Protein AF-A0A916NWF8-F1 (afdb_monomer)

Radius of gyration: 34.97 Å; Cα contacts (8 Å, |Δi|>4): 9; chains: 1; bounding box: 46×38×103 Å

Structure (mmCIF, N/CA/C/O backbone):
data_AF-A0A916NWF8-F1
#
_entry.id   AF-A0A916NWF8-F1
#
loop_
_atom_site.group_PDB
_atom_site.id
_atom_site.type_symbol
_atom_site.label_atom_id
_atom_site.label_alt_id
_atom_site.label_comp_id
_atom_site.label_asym_id
_atom_site.label_entity_id
_atom_site.label_seq_id
_atom_site.pdbx_PDB_ins_code
_atom_site.Cartn_x
_atom_site.Cartn_y
_atom_site.Cartn_z
_atom_site.occupancy
_atom_site.B_iso_or_equiv
_atom_site.auth_seq_id
_atom_site.auth_comp_id
_atom_site.auth_asym_id
_atom_site.auth_atom_id
_atom_site.pdbx_PDB_model_num
ATOM 1 N N . MET A 1 1 ? 21.691 -21.346 -82.932 1.00 50.59 1 MET A N 1
ATOM 2 C CA . MET A 1 1 ? 21.936 -21.882 -81.567 1.00 50.59 1 MET A CA 1
ATOM 3 C C . MET A 1 1 ? 20.639 -22.481 -81.036 1.00 50.59 1 MET A C 1
ATOM 5 O O . MET A 1 1 ? 19.630 -21.792 -81.039 1.00 50.59 1 MET A O 1
ATOM 9 N N . THR A 1 2 ? 20.642 -23.759 -80.652 1.00 52.25 2 THR A N 1
ATOM 10 C CA . THR A 1 2 ? 19.433 -24.535 -80.320 1.00 52.25 2 THR A CA 1
ATOM 11 C C . THR A 1 2 ? 18.745 -24.059 -79.031 1.00 52.25 2 THR A C 1
ATOM 13 O O . THR A 1 2 ? 19.405 -23.688 -78.056 1.00 52.25 2 THR A O 1
ATOM 16 N N . ASN A 1 3 ? 17.406 -24.105 -79.015 1.00 58.81 3 ASN A N 1
ATOM 17 C CA . ASN A 1 3 ? 16.524 -23.660 -77.919 1.00 58.81 3 ASN A CA 1
ATOM 18 C C . ASN A 1 3 ? 16.885 -24.255 -76.539 1.00 58.81 3 ASN A C 1
ATOM 20 O O . ASN A 1 3 ? 16.664 -23.628 -75.503 1.00 58.81 3 ASN A O 1
ATOM 24 N N . SER A 1 4 ? 17.512 -25.435 -76.525 1.00 58.88 4 SER A N 1
ATOM 25 C CA . SER A 1 4 ? 17.969 -26.124 -75.313 1.00 58.88 4 SER A CA 1
ATOM 26 C C . SER A 1 4 ? 19.111 -25.387 -74.589 1.00 58.88 4 SER A C 1
ATOM 28 O O . SER A 1 4 ? 19.065 -25.213 -73.370 1.00 58.88 4 SER A O 1
ATOM 30 N N . LYS A 1 5 ? 20.084 -24.825 -75.329 1.00 57.66 5 LYS A N 1
ATOM 31 C CA . LYS A 1 5 ? 21.197 -24.056 -74.734 1.00 57.66 5 LYS A CA 1
ATOM 32 C C . LYS A 1 5 ? 20.720 -22.736 -74.120 1.00 57.66 5 LYS A C 1
ATOM 34 O O . LYS A 1 5 ? 21.238 -22.322 -73.088 1.00 57.66 5 LYS A O 1
ATOM 39 N N . LYS A 1 6 ? 19.707 -22.091 -74.717 1.00 58.62 6 LYS A N 1
ATOM 40 C CA . LYS A 1 6 ? 19.085 -20.853 -74.202 1.00 58.62 6 LYS A CA 1
ATOM 41 C C . LYS A 1 6 ? 18.303 -21.116 -72.906 1.00 58.62 6 LYS A C 1
ATOM 43 O O . LYS A 1 6 ? 18.425 -20.351 -71.953 1.00 58.62 6 LYS A O 1
ATOM 48 N N . LYS A 1 7 ? 17.580 -22.241 -72.840 1.00 58.97 7 LYS A N 1
ATOM 49 C CA . LYS A 1 7 ? 16.844 -22.688 -71.645 1.00 58.97 7 LYS A CA 1
ATOM 50 C C . LYS A 1 7 ? 17.788 -23.024 -70.482 1.00 58.97 7 LYS A C 1
ATOM 52 O O . LYS A 1 7 ? 17.563 -22.550 -69.375 1.00 58.97 7 LYS A O 1
ATOM 57 N N . GLN A 1 8 ? 18.887 -23.741 -70.736 1.00 57.66 8 GLN A N 1
ATOM 58 C CA . GLN A 1 8 ? 19.907 -24.032 -69.714 1.00 57.66 8 GLN A CA 1
ATOM 59 C C . GLN A 1 8 ? 20.634 -22.773 -69.218 1.00 57.66 8 GLN A C 1
ATOM 61 O O . GLN A 1 8 ? 20.871 -22.645 -68.018 1.00 57.66 8 GLN A O 1
ATOM 66 N N . LYS A 1 9 ? 20.928 -21.812 -70.108 1.00 57.47 9 LYS A N 1
ATOM 67 C CA . LYS A 1 9 ? 21.509 -20.514 -69.719 1.00 57.47 9 LYS A CA 1
ATOM 68 C C . LYS A 1 9 ? 20.561 -19.717 -68.816 1.00 57.47 9 LYS A C 1
ATOM 70 O O . LYS A 1 9 ? 20.999 -19.162 -67.822 1.00 57.47 9 LYS A O 1
ATOM 75 N N . ASN A 1 10 ? 19.261 -19.709 -69.109 1.00 57.50 10 ASN A N 1
ATOM 76 C CA . ASN A 1 10 ? 18.280 -19.011 -68.274 1.00 57.50 10 ASN A CA 1
ATOM 77 C C . ASN A 1 10 ? 18.069 -19.694 -66.912 1.00 57.50 10 ASN A C 1
ATOM 79 O O . ASN A 1 10 ? 17.953 -19.003 -65.905 1.00 57.50 10 ASN A O 1
ATOM 83 N N . ILE A 1 11 ? 18.087 -21.030 -66.848 1.00 59.12 11 ILE A N 1
ATOM 84 C CA . ILE A 1 11 ? 17.975 -21.772 -65.579 1.00 59.12 11 ILE A CA 1
ATOM 85 C C . ILE A 1 11 ? 19.187 -21.503 -64.672 1.00 59.12 11 ILE A C 1
ATOM 87 O O . ILE A 1 11 ? 19.012 -21.256 -63.480 1.00 59.12 11 ILE A O 1
ATOM 91 N N . SER A 1 12 ? 20.407 -21.478 -65.220 1.00 57.25 12 SER A N 1
ATOM 92 C CA . SER A 1 12 ? 21.615 -21.188 -64.432 1.00 57.25 12 SER A CA 1
ATOM 93 C C . SER A 1 12 ? 21.672 -19.739 -63.932 1.00 57.25 12 SER A C 1
ATOM 95 O O . SER A 1 12 ? 22.138 -19.498 -62.819 1.00 57.25 12 SER A O 1
ATOM 97 N N . ILE A 1 13 ? 21.135 -18.782 -64.697 1.00 58.91 13 ILE A N 1
ATOM 98 C CA . ILE A 1 13 ? 20.997 -17.376 -64.278 1.00 58.91 13 ILE A CA 1
ATOM 99 C C . ILE A 1 13 ? 19.978 -17.241 -63.136 1.00 58.91 13 ILE A C 1
ATOM 101 O O . ILE A 1 13 ? 20.267 -16.571 -62.143 1.00 58.91 13 ILE A O 1
ATOM 105 N N . VAL A 1 14 ? 18.823 -17.912 -63.238 1.00 58.34 14 VAL A N 1
ATOM 106 C CA . VAL A 1 14 ? 17.761 -17.897 -62.212 1.00 58.34 14 VAL A CA 1
ATOM 107 C C . VAL A 1 14 ? 18.213 -18.581 -60.916 1.00 58.34 14 VAL A C 1
ATOM 109 O O . VAL A 1 14 ? 17.912 -18.095 -59.827 1.00 58.34 14 VAL A O 1
ATOM 112 N N . LEU A 1 15 ? 18.989 -19.666 -61.003 1.00 56.19 15 LEU A N 1
ATOM 113 C CA . LEU A 1 15 ? 19.579 -20.326 -59.831 1.00 56.19 15 LEU A CA 1
ATOM 114 C C . LEU A 1 15 ? 20.651 -19.460 -59.146 1.00 56.19 15 LEU A C 1
ATOM 116 O O . LEU A 1 15 ? 20.723 -19.452 -57.922 1.00 56.19 15 LEU A O 1
ATOM 120 N N . LYS A 1 16 ? 21.429 -18.664 -59.899 1.00 56.53 16 LYS A N 1
ATOM 121 C CA . LYS A 1 16 ? 22.416 -17.715 -59.340 1.00 56.53 16 LYS A CA 1
ATOM 122 C C . LYS A 1 16 ? 21.792 -16.493 -58.653 1.00 56.53 16 LYS A C 1
ATOM 124 O O . LYS A 1 16 ? 22.453 -15.858 -57.835 1.00 56.53 16 LYS A O 1
ATOM 129 N N . THR A 1 17 ? 20.550 -16.136 -58.986 1.00 54.22 17 THR A N 1
ATOM 130 C CA . THR A 1 17 ? 19.867 -14.937 -58.456 1.00 54.22 17 THR A CA 1
ATOM 131 C C . THR A 1 17 ? 18.979 -15.207 -57.244 1.00 54.22 17 THR A C 1
ATOM 133 O O . THR A 1 17 ? 18.660 -14.265 -56.517 1.00 54.22 17 THR A O 1
ATOM 136 N N . ARG A 1 18 ? 18.643 -16.469 -56.945 1.00 53.72 18 ARG A N 1
ATOM 137 C CA . ARG A 1 18 ? 17.976 -16.848 -55.689 1.00 53.72 18 ARG A CA 1
ATOM 138 C C . ARG A 1 18 ? 18.974 -16.857 -54.526 1.00 53.72 18 ARG A C 1
ATOM 140 O O . ARG A 1 18 ? 19.340 -17.907 -54.014 1.00 53.72 18 ARG A O 1
ATOM 147 N N . ARG A 1 19 ? 19.424 -15.673 -54.098 1.00 52.88 19 ARG A N 1
ATOM 148 C CA . ARG A 1 19 ? 20.082 -15.521 -52.793 1.00 52.88 19 ARG A CA 1
ATOM 149 C C . ARG A 1 19 ? 19.074 -15.895 -51.708 1.00 52.88 19 ARG A C 1
ATOM 151 O O . ARG A 1 19 ? 18.027 -15.259 -51.602 1.00 52.8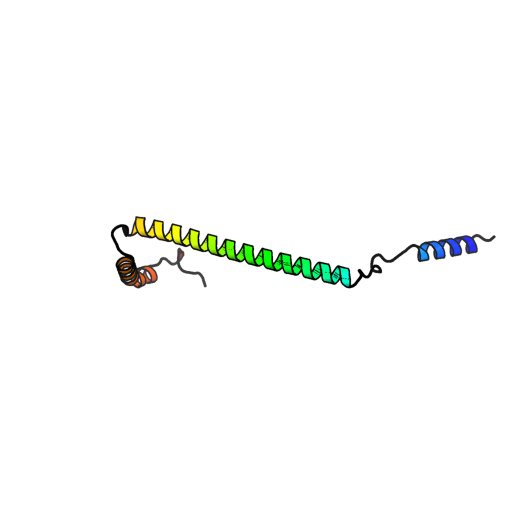8 19 ARG A O 1
ATOM 158 N N . ASN A 1 20 ? 19.390 -16.917 -50.920 1.00 55.25 20 ASN A N 1
ATOM 159 C CA . ASN A 1 20 ? 18.600 -17.298 -49.762 1.00 55.25 20 ASN A CA 1
ATOM 160 C C . ASN A 1 20 ? 18.646 -16.126 -48.755 1.00 55.25 20 ASN A C 1
ATOM 162 O O . ASN A 1 20 ? 19.741 -15.707 -48.369 1.00 55.25 20 ASN A O 1
ATOM 166 N N . PRO A 1 21 ? 17.512 -15.543 -48.323 1.00 54.44 21 PRO A N 1
ATOM 167 C CA . PRO A 1 21 ? 17.515 -14.406 -47.394 1.00 54.44 21 PRO A CA 1
ATOM 168 C C . PRO A 1 21 ? 18.140 -14.731 -46.021 1.00 54.44 21 PRO A C 1
ATOM 170 O O . PRO A 1 21 ? 18.414 -13.820 -45.243 1.00 54.44 21 PRO A O 1
ATOM 173 N N . MET A 1 22 ? 18.418 -16.012 -45.755 1.00 53.16 22 MET A N 1
ATOM 174 C CA . MET A 1 22 ? 19.08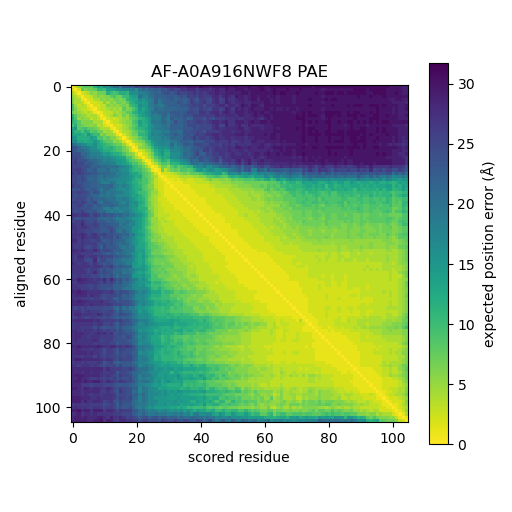1 -16.528 -44.555 1.00 53.16 22 MET A CA 1
ATOM 175 C C . MET A 1 22 ? 20.621 -16.428 -44.564 1.00 53.16 22 MET A C 1
ATOM 177 O O . MET A 1 22 ? 21.233 -16.645 -43.523 1.00 53.16 22 MET A O 1
ATOM 181 N N . ASP A 1 23 ? 21.266 -16.057 -45.679 1.00 52.78 23 ASP A N 1
ATOM 182 C CA . ASP A 1 23 ? 22.742 -16.046 -45.780 1.00 52.78 23 ASP A CA 1
ATOM 183 C C . ASP A 1 23 ? 23.425 -14.768 -45.258 1.00 52.78 23 ASP A C 1
ATOM 185 O O . ASP A 1 23 ? 24.654 -14.696 -45.178 1.00 52.78 23 ASP A O 1
ATOM 189 N N . LYS A 1 24 ? 22.670 -13.744 -44.842 1.00 58.62 24 LYS A N 1
ATOM 190 C CA . LYS A 1 24 ? 23.256 -12.568 -44.175 1.00 58.62 24 LYS A CA 1
ATOM 191 C C . LYS A 1 24 ? 23.475 -12.861 -42.688 1.00 58.62 24 LYS A C 1
ATOM 193 O O . LYS A 1 24 ? 22.712 -12.397 -41.839 1.00 58.62 24 LYS A O 1
ATOM 198 N N . LYS A 1 25 ? 24.539 -13.602 -42.358 1.00 60.91 25 LYS A N 1
ATOM 199 C CA . LYS A 1 25 ? 25.086 -13.627 -40.990 1.00 60.91 25 LYS A CA 1
ATOM 200 C C . LYS A 1 25 ? 25.448 -12.185 -40.616 1.00 60.91 25 LYS A C 1
ATOM 202 O O . LYS A 1 25 ? 26.376 -11.618 -41.187 1.00 60.91 25 LYS A O 1
ATOM 207 N N . ARG A 1 26 ? 24.675 -11.558 -39.720 1.00 61.38 26 ARG A N 1
ATOM 208 C CA . ARG A 1 26 ? 25.018 -10.231 -39.179 1.00 61.38 26 ARG A CA 1
ATOM 209 C C . ARG A 1 26 ? 26.406 -10.333 -38.542 1.00 61.38 26 ARG A C 1
ATOM 211 O O . ARG A 1 26 ? 26.674 -11.361 -37.910 1.00 61.38 26 ARG A O 1
ATOM 218 N N . PRO A 1 27 ? 27.286 -9.334 -38.706 1.00 76.31 27 PRO A N 1
ATOM 219 C CA . PRO A 1 27 ? 28.594 -9.392 -38.077 1.00 76.31 27 PRO A CA 1
ATOM 220 C C . PRO A 1 27 ? 28.399 -9.516 -36.562 1.00 76.31 27 PRO A C 1
ATOM 222 O O . PRO A 1 27 ? 27.489 -8.919 -35.985 1.00 76.31 27 PRO A O 1
ATOM 225 N N . ILE A 1 28 ? 29.230 -10.336 -35.921 1.00 74.62 28 ILE A N 1
ATOM 226 C CA . ILE A 1 28 ? 29.127 -10.665 -34.489 1.00 74.62 28 ILE A CA 1
ATOM 227 C C . ILE A 1 28 ? 29.077 -9.390 -33.622 1.00 74.62 28 ILE A C 1
ATO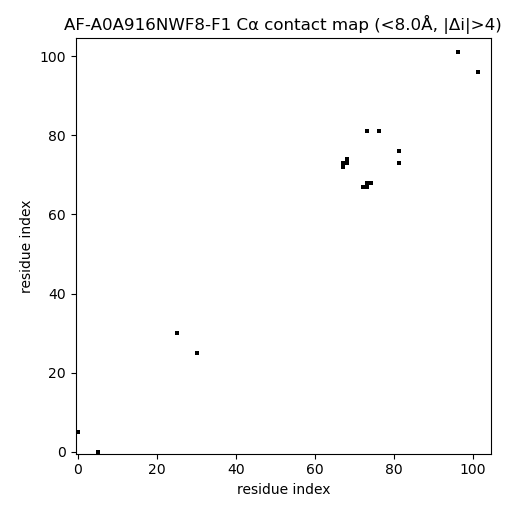M 229 O O . ILE A 1 28 ? 28.362 -9.358 -32.623 1.00 74.62 28 ILE A O 1
ATOM 233 N N . SER A 1 29 ? 29.736 -8.310 -34.055 1.00 80.50 29 SER A N 1
ATOM 234 C CA . SER A 1 29 ? 29.715 -7.002 -33.389 1.00 80.50 29 SER A CA 1
ATOM 235 C C . SER A 1 29 ? 28.331 -6.338 -33.355 1.00 80.50 29 SER A C 1
ATOM 237 O O . SER A 1 29 ? 27.970 -5.731 -32.348 1.00 80.50 29 SER A O 1
ATOM 239 N N . 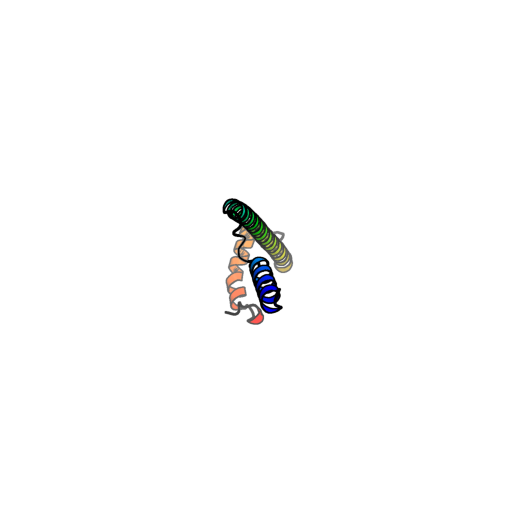ASP A 1 30 ? 27.517 -6.475 -34.405 1.00 85.50 30 ASP A N 1
ATOM 240 C CA . ASP A 1 30 ? 26.155 -5.923 -34.437 1.00 85.50 30 ASP A CA 1
ATOM 241 C C . ASP A 1 30 ? 25.221 -6.703 -33.509 1.00 85.50 30 ASP A C 1
ATOM 243 O O . ASP A 1 30 ? 24.321 -6.132 -32.888 1.00 85.50 30 ASP A O 1
ATOM 247 N N . LEU A 1 31 ? 25.448 -8.015 -33.385 1.00 85.69 31 LEU A N 1
ATOM 248 C CA . LEU A 1 31 ? 24.728 -8.856 -32.431 1.00 85.69 31 LEU A CA 1
ATOM 249 C C . LEU A 1 31 ? 25.104 -8.496 -30.988 1.00 85.69 31 LEU A C 1
ATOM 251 O O . LEU A 1 31 ? 24.209 -8.353 -30.160 1.00 85.69 31 LEU A O 1
ATOM 255 N N . GLN A 1 32 ? 26.388 -8.266 -30.702 1.00 88.19 32 GLN A N 1
ATOM 256 C CA . GLN A 1 32 ? 26.867 -7.827 -29.384 1.00 88.19 32 GLN A CA 1
ATOM 257 C C . GLN A 1 32 ? 26.279 -6.471 -28.978 1.00 88.19 32 GLN A C 1
ATOM 259 O O . GLN A 1 32 ? 25.684 -6.361 -27.907 1.00 88.19 32 GLN A O 1
ATOM 264 N N . LYS A 1 33 ? 26.326 -5.468 -29.867 1.00 91.56 33 LYS A N 1
ATOM 265 C CA . LYS A 1 33 ? 25.681 -4.162 -29.630 1.00 91.56 33 LYS A CA 1
ATOM 266 C C . LYS A 1 33 ? 24.187 -4.307 -29.367 1.00 91.56 33 LYS A C 1
ATOM 268 O O . LYS A 1 33 ? 23.616 -3.597 -28.540 1.00 91.56 33 LYS A O 1
ATOM 273 N N . ARG A 1 34 ? 23.521 -5.227 -30.073 1.00 92.00 34 ARG A N 1
ATOM 274 C CA . ARG A 1 34 ? 22.091 -5.461 -29.869 1.00 92.00 34 ARG A CA 1
ATOM 275 C C . ARG A 1 34 ? 21.797 -6.111 -28.519 1.00 92.00 34 ARG A C 1
ATOM 277 O O . ARG A 1 34 ? 20.794 -5.749 -27.910 1.00 92.00 34 ARG A O 1
ATOM 284 N N . ILE A 1 35 ? 22.640 -7.035 -28.063 1.00 93.19 35 ILE A N 1
ATOM 285 C CA . ILE A 1 35 ? 22.533 -7.648 -26.732 1.00 93.19 35 ILE A CA 1
ATOM 286 C C . ILE A 1 35 ? 22.672 -6.571 -25.655 1.00 93.19 35 ILE A C 1
ATOM 288 O O . ILE A 1 35 ? 21.780 -6.443 -24.822 1.00 93.19 35 ILE A O 1
ATOM 292 N N . GLU A 1 36 ? 23.698 -5.727 -25.739 1.00 94.69 36 GLU A N 1
ATOM 293 C CA . GLU A 1 36 ? 23.933 -4.645 -24.776 1.00 94.69 36 GLU A CA 1
ATOM 294 C C . GLU A 1 36 ? 22.741 -3.671 -24.690 1.00 94.69 36 GLU A C 1
ATOM 296 O O . GLU A 1 36 ? 22.235 -3.381 -23.603 1.00 94.69 36 GLU A O 1
ATOM 301 N N . GLN A 1 37 ? 22.199 -3.252 -25.841 1.00 95.19 37 GLN A N 1
ATOM 302 C CA . GLN A 1 37 ? 20.988 -2.421 -25.899 1.00 95.19 37 GLN A CA 1
ATOM 303 C C . GLN A 1 37 ? 19.771 -3.096 -25.249 1.00 95.19 37 GLN A C 1
ATOM 305 O O . GLN A 1 37 ? 18.950 -2.434 -24.608 1.00 95.19 37 GLN A O 1
ATOM 310 N N . LEU A 1 38 ? 19.598 -4.405 -25.451 1.00 95.94 38 LEU A N 1
ATOM 311 C CA . LEU A 1 38 ? 18.484 -5.155 -24.870 1.00 95.94 38 LEU A CA 1
ATOM 312 C C . LEU A 1 38 ? 18.645 -5.319 -23.358 1.00 95.94 38 LEU A C 1
ATOM 314 O O . LEU A 1 38 ? 17.659 -5.199 -22.629 1.00 95.94 38 LEU A O 1
ATOM 318 N N . GLU A 1 39 ? 19.863 -5.546 -22.876 1.00 95.94 39 GLU A N 1
ATOM 319 C CA . GLU A 1 39 ? 20.158 -5.617 -21.448 1.00 95.94 39 GLU A CA 1
ATOM 320 C C . GLU A 1 39 ? 19.903 -4.287 -20.746 1.00 95.94 39 GLU A C 1
ATOM 322 O O . GLU A 1 39 ? 19.292 -4.260 -19.675 1.00 95.94 39 GLU A O 1
ATOM 327 N N . GLU A 1 40 ? 20.299 -3.171 -21.356 1.00 96.31 40 GLU A N 1
ATOM 328 C CA . GLU A 1 40 ? 20.018 -1.849 -20.808 1.00 96.31 40 GLU A CA 1
ATOM 329 C C . GLU A 1 40 ? 18.511 -1.579 -20.734 1.00 96.31 40 GLU A C 1
ATOM 331 O O . GLU A 1 40 ? 17.996 -1.198 -19.678 1.00 96.31 40 GLU A O 1
ATOM 336 N N . ARG A 1 41 ? 17.774 -1.869 -21.812 1.00 95.44 41 ARG A N 1
ATOM 337 C CA . ARG A 1 41 ? 16.306 -1.767 -21.820 1.00 95.44 41 ARG A CA 1
ATOM 338 C C . ARG A 1 41 ? 15.675 -2.650 -20.751 1.00 95.44 41 ARG A C 1
ATOM 340 O O . ARG A 1 41 ? 14.772 -2.201 -20.047 1.00 95.44 41 ARG A O 1
ATOM 347 N N . LYS A 1 42 ? 16.165 -3.881 -20.573 1.00 96.75 42 LYS A N 1
ATOM 348 C CA . LYS A 1 42 ? 15.709 -4.785 -19.509 1.00 96.75 42 LYS A CA 1
ATOM 349 C C . LYS A 1 42 ? 15.925 -4.157 -18.131 1.00 96.75 42 LYS A C 1
ATOM 351 O O . LYS A 1 42 ? 14.992 -4.138 -17.331 1.00 96.75 42 LYS A O 1
ATOM 356 N N . ARG A 1 43 ? 17.109 -3.595 -17.859 1.00 96.25 43 ARG A N 1
ATOM 357 C CA . ARG A 1 43 ? 17.399 -2.896 -16.591 1.00 96.25 43 ARG A CA 1
ATOM 358 C C . ARG A 1 43 ? 16.449 -1.718 -16.362 1.00 96.25 43 ARG A C 1
ATOM 360 O O . ARG A 1 43 ? 15.909 -1.577 -15.265 1.00 96.25 43 ARG A O 1
ATOM 367 N N . GLN A 1 44 ? 16.197 -0.909 -17.390 1.00 96.06 44 GLN A N 1
ATOM 368 C CA . GLN A 1 44 ? 15.273 0.226 -17.307 1.00 96.06 44 GLN A CA 1
ATOM 369 C C . GLN A 1 44 ? 13.837 -0.225 -17.010 1.00 96.06 44 GLN A C 1
ATOM 371 O O . GLN A 1 44 ? 13.199 0.320 -16.108 1.00 96.06 44 GLN A O 1
ATOM 376 N N . ILE A 1 45 ? 13.347 -1.258 -17.703 1.00 96.56 45 ILE A N 1
ATOM 377 C CA . ILE A 1 45 ? 12.010 -1.826 -17.476 1.00 96.56 45 ILE A CA 1
ATOM 378 C C . ILE A 1 45 ? 11.880 -2.343 -16.041 1.00 96.56 45 ILE A C 1
ATOM 380 O O . ILE A 1 45 ? 10.904 -2.019 -15.366 1.00 96.56 45 ILE A O 1
ATOM 384 N N . LEU A 1 46 ? 12.871 -3.091 -15.544 1.00 96.94 46 LEU A N 1
ATOM 385 C CA . LEU A 1 46 ? 12.870 -3.604 -14.170 1.00 96.94 46 LEU A CA 1
ATOM 386 C C . LEU A 1 46 ? 12.843 -2.473 -13.136 1.00 96.94 46 LEU A C 1
ATOM 388 O O . LEU A 1 46 ? 12.097 -2.543 -12.158 1.00 96.94 46 LEU A O 1
ATOM 392 N N . ARG A 1 47 ? 13.612 -1.401 -13.365 1.00 96.31 47 ARG A N 1
ATOM 393 C CA . ARG A 1 47 ? 13.615 -0.220 -12.492 1.00 96.31 47 ARG A CA 1
ATOM 394 C C . ARG A 1 47 ? 12.237 0.440 -12.444 1.00 96.31 47 ARG A C 1
ATOM 396 O O . ARG A 1 47 ? 11.724 0.691 -11.355 1.00 96.31 47 ARG A O 1
ATOM 403 N N . LEU A 1 48 ? 11.630 0.676 -13.607 1.00 96.50 48 LEU A N 1
ATOM 404 C CA . LEU A 1 48 ? 10.300 1.280 -13.715 1.00 96.50 48 LEU A CA 1
ATOM 405 C C . LEU A 1 48 ? 9.218 0.395 -13.087 1.00 96.50 48 LEU A C 1
ATOM 407 O O . LEU A 1 48 ? 8.328 0.905 -12.410 1.00 96.50 48 LEU A O 1
ATOM 411 N N . ALA A 1 49 ? 9.296 -0.924 -13.272 1.00 96.31 49 ALA A N 1
ATOM 412 C CA . ALA A 1 49 ? 8.378 -1.871 -12.645 1.00 96.31 49 ALA A CA 1
ATOM 413 C C . ALA A 1 49 ? 8.461 -1.786 -11.113 1.00 96.31 49 ALA A C 1
ATOM 415 O O . ALA A 1 49 ? 7.441 -1.582 -10.455 1.00 96.31 49 ALA A O 1
ATOM 416 N N . LYS A 1 50 ? 9.676 -1.824 -10.553 1.00 96.44 50 LYS A N 1
ATOM 417 C CA . LYS A 1 50 ? 9.911 -1.703 -9.106 1.00 96.44 50 LYS A CA 1
ATOM 418 C C . LYS A 1 50 ? 9.405 -0.374 -8.544 1.00 96.44 50 LYS A C 1
ATOM 420 O O . LYS A 1 50 ? 8.817 -0.332 -7.464 1.00 96.44 50 LYS A O 1
ATOM 425 N N . GLU A 1 51 ? 9.614 0.722 -9.265 1.00 96.69 51 GLU A N 1
ATOM 426 C CA . GLU A 1 51 ? 9.111 2.036 -8.862 1.00 96.69 51 GLU A CA 1
ATOM 427 C C . GLU A 1 51 ? 7.577 2.084 -8.866 1.00 96.69 51 GLU A C 1
ATOM 429 O O . GLU A 1 51 ? 6.967 2.562 -7.908 1.00 96.69 51 GLU A O 1
ATOM 434 N N . ARG A 1 52 ? 6.940 1.529 -9.904 1.00 96.50 52 ARG A N 1
ATOM 435 C CA . ARG A 1 52 ? 5.478 1.412 -9.975 1.00 96.50 52 ARG A CA 1
ATOM 436 C C . ARG A 1 52 ? 4.925 0.587 -8.817 1.00 96.50 52 ARG A C 1
ATOM 438 O O . ARG A 1 52 ? 3.928 0.989 -8.226 1.00 96.50 52 ARG A O 1
ATOM 445 N N . GLU A 1 53 ? 5.561 -0.525 -8.457 1.00 96.94 53 GLU A N 1
ATOM 446 C CA . GLU A 1 53 ? 5.144 -1.329 -7.302 1.00 96.94 53 GLU A CA 1
ATOM 447 C C . GLU A 1 53 ? 5.269 -0.569 -5.982 1.00 96.94 53 GLU A C 1
ATOM 449 O O . GLU A 1 53 ? 4.346 -0.604 -5.166 1.00 96.94 53 GLU A O 1
ATOM 454 N N . ARG A 1 54 ? 6.361 0.179 -5.786 1.00 96.81 54 ARG A N 1
ATOM 455 C CA . ARG A 1 54 ? 6.533 1.041 -4.606 1.00 96.81 54 ARG A CA 1
ATOM 456 C C . ARG A 1 54 ? 5.438 2.098 -4.518 1.00 96.81 54 ARG A C 1
ATOM 458 O O . ARG A 1 54 ? 4.830 2.239 -3.461 1.00 96.81 54 ARG A O 1
ATOM 465 N N . LYS A 1 55 ? 5.140 2.787 -5.625 1.00 96.94 55 LYS A N 1
ATOM 466 C CA . LYS A 1 55 ? 4.064 3.790 -5.695 1.00 96.94 55 LYS A CA 1
ATOM 467 C C . LYS A 1 55 ? 2.700 3.173 -5.394 1.00 96.94 55 LYS A C 1
ATOM 469 O O . LYS A 1 55 ? 1.964 3.706 -4.572 1.00 96.94 55 LYS A O 1
ATOM 474 N N . LYS A 1 56 ? 2.391 2.010 -5.978 1.00 97.56 56 LYS A N 1
ATOM 475 C CA . LYS A 1 56 ? 1.154 1.264 -5.689 1.00 97.56 56 LYS A CA 1
ATOM 476 C C . LYS A 1 56 ? 1.055 0.869 -4.216 1.00 97.56 56 LYS A C 1
ATOM 478 O O . LYS A 1 56 ? -0.006 1.019 -3.617 1.00 97.56 56 LYS A O 1
ATOM 483 N N . ARG A 1 57 ? 2.150 0.387 -3.617 1.00 97.62 57 ARG A N 1
ATOM 484 C CA . ARG A 1 57 ? 2.196 0.038 -2.191 1.00 97.62 57 ARG A CA 1
ATOM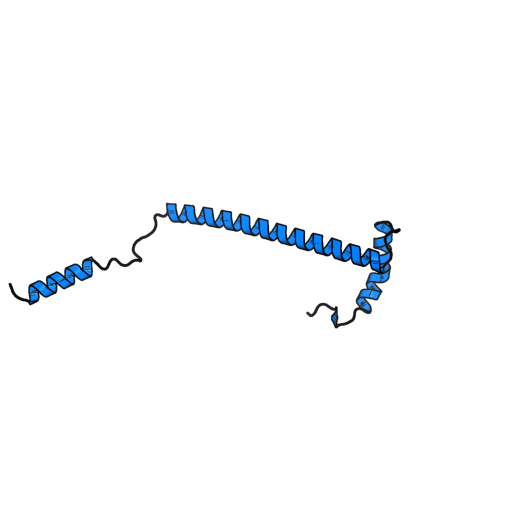 485 C C . ARG A 1 57 ? 1.967 1.266 -1.314 1.00 97.62 57 ARG A C 1
ATOM 487 O O . ARG A 1 57 ? 1.137 1.190 -0.419 1.00 97.62 57 ARG A O 1
ATOM 494 N N . ALA A 1 58 ? 2.672 2.366 -1.571 1.00 97.81 58 ALA A N 1
ATOM 495 C CA . ALA A 1 58 ? 2.524 3.604 -0.810 1.00 97.81 58 ALA A CA 1
ATOM 496 C C . ALA A 1 58 ? 1.094 4.151 -0.906 1.00 97.81 58 ALA A C 1
ATOM 498 O O . ALA A 1 58 ? 0.480 4.431 0.116 1.00 97.81 58 ALA A O 1
ATOM 499 N N . HIS A 1 59 ? 0.528 4.201 -2.115 1.00 98.12 59 HIS A N 1
ATOM 500 C CA . HIS A 1 59 ? -0.848 4.643 -2.329 1.00 98.12 59 HIS A CA 1
ATOM 501 C C . HIS A 1 59 ? -1.858 3.782 -1.560 1.00 98.12 59 HIS A C 1
ATOM 503 O O . HIS A 1 59 ? -2.712 4.318 -0.862 1.00 98.12 59 HIS A O 1
ATOM 509 N N . ARG A 1 60 ? -1.707 2.450 -1.611 1.00 98.12 60 ARG A N 1
ATOM 510 C CA . ARG A 1 60 ? -2.547 1.531 -0.832 1.00 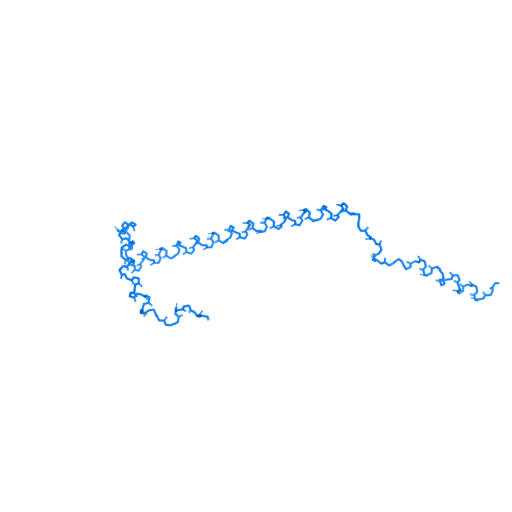98.12 60 ARG A CA 1
ATOM 511 C C . ARG A 1 60 ? -2.418 1.777 0.672 1.00 98.12 60 ARG A C 1
ATOM 513 O O . ARG A 1 60 ? -3.430 1.789 1.353 1.00 98.12 60 ARG A O 1
ATOM 520 N N . LEU A 1 61 ? -1.201 1.972 1.188 1.00 97.31 61 LEU A N 1
ATOM 521 C CA . LEU A 1 61 ? -0.981 2.237 2.615 1.00 97.31 61 LEU A CA 1
ATOM 522 C C . LEU A 1 61 ? -1.634 3.551 3.060 1.00 97.31 61 LEU A C 1
ATOM 524 O O . LEU A 1 61 ? -2.258 3.570 4.113 1.00 97.31 61 LEU A O 1
ATOM 528 N N . ILE A 1 62 ? -1.554 4.605 2.244 1.00 97.31 62 ILE A N 1
ATOM 529 C CA . ILE A 1 62 ? -2.218 5.890 2.514 1.00 97.31 62 ILE A CA 1
ATOM 530 C C . ILE A 1 62 ? -3.739 5.713 2.542 1.00 97.31 62 ILE A C 1
ATOM 532 O O . ILE A 1 62 ? -4.391 6.153 3.482 1.00 97.31 62 ILE A O 1
ATOM 536 N N . GLN A 1 63 ? -4.306 5.022 1.549 1.00 98.12 63 GLN A N 1
ATOM 537 C CA . GLN A 1 63 ? -5.744 4.748 1.510 1.00 98.12 63 GLN A CA 1
ATOM 538 C C . GLN A 1 63 ? -6.201 3.912 2.709 1.00 98.12 63 GLN A C 1
ATOM 540 O O . GLN A 1 63 ? -7.204 4.238 3.336 1.00 98.12 63 GLN A O 1
ATOM 545 N N . THR A 1 64 ? -5.465 2.851 3.054 1.00 96.69 64 THR A N 1
ATOM 546 C CA . THR A 1 64 ? -5.759 2.038 4.239 1.00 96.69 64 THR A CA 1
ATOM 547 C C . THR A 1 64 ? -5.659 2.862 5.522 1.00 96.69 64 THR A C 1
ATOM 549 O O . THR A 1 64 ? -6.539 2.738 6.365 1.00 96.69 64 THR A O 1
ATOM 552 N N . GLY A 1 65 ? -4.642 3.719 5.655 1.00 95.69 65 GLY A N 1
ATOM 553 C CA . GLY A 1 65 ? -4.478 4.609 6.805 1.00 95.69 65 GLY A CA 1
ATOM 554 C C . GLY A 1 65 ? -5.651 5.576 6.964 1.00 95.69 65 GLY A C 1
ATOM 555 O O . GLY A 1 65 ? -6.246 5.623 8.033 1.00 95.69 65 GLY A O 1
ATOM 556 N N . ALA A 1 66 ? -6.060 6.247 5.884 1.00 97.00 66 ALA A N 1
ATOM 557 C CA . ALA A 1 66 ? -7.204 7.163 5.899 1.00 97.00 66 ALA A CA 1
ATOM 558 C C . ALA A 1 66 ? -8.523 6.459 6.268 1.00 97.00 66 ALA A C 1
ATOM 560 O O . ALA A 1 66 ? -9.346 7.004 6.999 1.00 97.00 66 ALA A O 1
ATOM 561 N N . LEU A 1 67 ? -8.732 5.228 5.787 1.00 97.25 67 LEU A N 1
ATOM 562 C CA . LEU A 1 67 ? -9.893 4.427 6.187 1.00 97.25 67 LEU A CA 1
ATOM 563 C C . LEU A 1 67 ? -9.820 4.040 7.669 1.00 97.25 67 LEU A C 1
ATOM 565 O O . LEU A 1 67 ? -10.842 4.070 8.347 1.00 97.25 67 LEU A O 1
ATOM 569 N N . ALA A 1 68 ? -8.635 3.691 8.174 1.00 95.19 68 ALA A N 1
ATOM 570 C CA . ALA A 1 68 ? -8.462 3.345 9.578 1.00 95.19 68 ALA A CA 1
ATOM 571 C C . ALA A 1 68 ? -8.739 4.547 10.494 1.00 95.19 68 ALA A C 1
ATOM 573 O O . ALA A 1 68 ? -9.484 4.406 11.456 1.00 95.19 68 ALA A O 1
ATOM 574 N N . GLU A 1 69 ? -8.220 5.731 10.165 1.00 94.69 69 GLU A N 1
ATOM 575 C CA . GLU A 1 69 ? -8.500 6.961 10.918 1.00 94.69 69 GLU A CA 1
ATOM 576 C C . GLU A 1 69 ? -9.993 7.294 10.920 1.00 94.69 69 GLU A C 1
ATOM 578 O O . GLU A 1 69 ? -10.549 7.554 11.982 1.00 94.69 69 GLU A O 1
ATOM 583 N N . LYS A 1 70 ? -10.666 7.173 9.768 1.00 96.12 70 LYS A N 1
ATOM 584 C CA . LYS A 1 70 ? -12.105 7.437 9.651 1.00 96.12 70 LYS A CA 1
ATOM 585 C C . LYS A 1 70 ? -12.978 6.486 10.475 1.00 96.12 70 LYS A C 1
ATOM 587 O O . LYS A 1 70 ? -13.957 6.929 11.060 1.00 96.12 70 LYS A O 1
ATOM 592 N N . TYR A 1 71 ? -12.704 5.180 10.441 1.00 96.12 71 TYR A N 1
ATOM 593 C CA . TYR A 1 71 ? -13.599 4.177 11.041 1.00 96.12 71 TYR A CA 1
ATOM 594 C C . TYR A 1 71 ? -13.243 3.798 12.478 1.00 96.12 71 TYR A C 1
ATOM 596 O O . TYR A 1 71 ? -14.104 3.280 13.182 1.00 96.12 71 TYR A O 1
ATOM 604 N N . PHE A 1 72 ? -11.997 4.021 12.900 1.00 94.06 72 PHE A N 1
ATOM 605 C CA . PHE A 1 72 ? -11.543 3.752 14.267 1.00 94.06 72 PHE A CA 1
ATOM 606 C C . PHE A 1 72 ? -11.211 5.035 15.043 1.00 94.06 72 PHE A C 1
ATOM 608 O O . PHE A 1 72 ? -10.681 4.943 16.144 1.00 94.06 72 PHE A O 1
ATOM 615 N N . GLU A 1 73 ? -11.493 6.212 14.470 1.00 94.12 73 GLU A N 1
ATOM 616 C CA . GLU A 1 73 ? -11.361 7.527 15.120 1.00 94.12 73 GLU A CA 1
ATOM 617 C C . GLU A 1 73 ? -9.956 7.787 15.696 1.00 94.12 73 GLU A C 1
ATOM 619 O O . GLU A 1 73 ? -9.782 8.362 16.764 1.00 94.12 73 GLU A O 1
ATOM 624 N N . LEU A 1 74 ? -8.915 7.365 14.973 1.00 94.69 74 LEU A N 1
ATOM 625 C CA . LEU A 1 74 ? -7.537 7.285 15.487 1.00 94.69 74 LEU A CA 1
ATOM 626 C C . LEU A 1 74 ? -6.786 8.627 15.545 1.00 94.69 74 LEU A C 1
ATOM 628 O O . LEU A 1 74 ? -5.607 8.640 15.900 1.00 94.69 74 LEU A O 1
ATOM 632 N N . GLU A 1 75 ? -7.408 9.741 15.151 1.00 93.88 75 GLU A N 1
ATOM 633 C CA . GLU A 1 75 ? -6.748 11.050 14.987 1.00 93.88 75 GLU A CA 1
ATOM 634 C C . GLU A 1 75 ? -6.052 11.534 16.266 1.00 93.88 75 GLU A C 1
ATOM 636 O O . GLU A 1 75 ? -4.981 12.133 16.200 1.00 93.88 75 GLU A O 1
ATOM 641 N N . HIS A 1 76 ? -6.628 11.213 17.425 1.00 95.56 76 HIS A N 1
ATOM 642 C CA . HIS A 1 76 ? -6.114 11.588 18.740 1.00 95.56 76 HIS A CA 1
ATOM 643 C C . HIS A 1 76 ? -5.066 10.611 19.298 1.00 95.56 76 HIS A C 1
ATOM 645 O O . HIS A 1 76 ? -4.398 10.939 20.275 1.00 95.56 76 HIS A O 1
ATOM 651 N N . LEU A 1 77 ? -4.911 9.429 18.692 1.00 96.00 77 LEU A N 1
ATOM 652 C CA . LEU A 1 77 ? -4.007 8.385 19.171 1.00 96.00 77 LEU A CA 1
ATOM 653 C C . LEU A 1 77 ? -2.617 8.512 18.549 1.00 96.00 77 LEU A C 1
ATOM 655 O O . LEU A 1 77 ? -2.458 8.680 17.333 1.00 96.00 77 LEU A O 1
ATOM 659 N N . THR A 1 78 ? -1.603 8.321 19.382 1.00 96.19 78 THR A N 1
ATOM 660 C CA . THR A 1 78 ? -0.205 8.184 18.976 1.00 96.19 78 THR A CA 1
ATOM 661 C C . THR A 1 78 ? 0.047 6.853 18.260 1.00 96.19 78 THR A C 1
ATOM 663 O O . THR A 1 78 ? -0.737 5.909 18.339 1.00 96.19 78 THR A O 1
ATOM 666 N N . ILE A 1 79 ? 1.169 6.744 17.539 1.00 94.62 79 ILE A N 1
ATOM 667 C CA . ILE A 1 79 ? 1.523 5.508 16.819 1.00 94.62 79 ILE A CA 1
ATOM 668 C C . ILE A 1 79 ? 1.584 4.270 17.740 1.00 94.62 79 ILE A C 1
ATOM 670 O O . ILE A 1 79 ? 1.021 3.246 17.346 1.00 94.62 79 ILE A O 1
ATOM 674 N N . PRO A 1 80 ? 2.187 4.326 18.947 1.00 96.94 80 PRO A N 1
ATOM 675 C CA . PRO A 1 80 ? 2.172 3.193 19.874 1.00 96.94 80 PRO A CA 1
ATOM 676 C C . PRO A 1 80 ? 0.762 2.791 20.329 1.00 96.94 80 PRO A C 1
ATOM 678 O O . PRO A 1 80 ? 0.438 1.606 20.315 1.00 96.94 80 PRO A O 1
ATOM 681 N N . GLU A 1 81 ? -0.100 3.759 20.656 1.00 96.12 81 GLU A N 1
ATOM 682 C CA . GLU A 1 81 ? -1.487 3.494 21.079 1.00 96.12 81 GLU A CA 1
ATOM 683 C C . GLU A 1 81 ? -2.310 2.862 19.950 1.00 96.12 81 GLU A C 1
ATOM 685 O O . GLU A 1 81 ? -3.069 1.919 20.172 1.00 96.12 81 GLU A O 1
ATOM 690 N N . ARG A 1 82 ? -2.116 3.325 18.706 1.00 95.56 82 ARG A N 1
ATOM 691 C CA . ARG A 1 82 ? -2.728 2.703 17.523 1.00 95.56 82 ARG A CA 1
ATOM 692 C C . ARG A 1 82 ? -2.280 1.248 17.365 1.00 95.56 82 ARG A C 1
ATOM 694 O O . ARG A 1 82 ? -3.101 0.393 17.045 1.00 95.56 82 ARG A O 1
ATOM 701 N N . GLU A 1 83 ? -0.997 0.949 17.576 1.00 95.81 83 GLU A N 1
ATOM 702 C CA . GLU A 1 83 ? -0.485 -0.424 17.498 1.00 95.81 83 GLU A CA 1
ATOM 703 C C . GLU A 1 83 ? -1.101 -1.326 18.574 1.00 95.81 83 GLU A C 1
ATOM 705 O O . GLU A 1 83 ? -1.504 -2.452 18.270 1.00 95.81 83 GLU A O 1
ATOM 710 N N . GLU A 1 84 ? -1.205 -0.840 19.810 1.00 96.00 84 GLU A N 1
ATOM 711 C CA . GLU A 1 84 ? -1.848 -1.565 20.907 1.00 96.00 84 GLU A CA 1
ATOM 712 C C . GLU A 1 84 ? -3.325 -1.845 20.601 1.00 96.00 84 GLU A C 1
ATOM 714 O O . GLU A 1 84 ? -3.762 -2.998 20.655 1.00 96.00 84 GLU A O 1
ATOM 719 N N . LEU A 1 85 ? -4.063 -0.826 20.153 1.00 94.81 85 LEU A N 1
ATOM 720 C CA . LEU A 1 85 ? -5.450 -0.961 19.718 1.00 94.81 85 LEU A CA 1
ATOM 721 C C . LEU A 1 85 ? -5.597 -2.011 18.606 1.00 94.81 85 LEU A C 1
ATOM 723 O O . LEU A 1 85 ? -6.455 -2.895 18.678 1.00 94.81 85 LEU A O 1
ATOM 727 N N . PHE A 1 86 ? -4.740 -1.960 17.583 1.00 95.19 86 PHE A N 1
ATOM 728 C CA . PHE A 1 86 ? -4.773 -2.934 16.495 1.00 95.19 86 PHE A CA 1
ATOM 729 C C . PHE A 1 86 ? -4.475 -4.352 16.975 1.00 95.19 86 PHE A C 1
ATOM 731 O O . PHE A 1 86 ? -5.117 -5.285 16.495 1.00 95.19 86 PHE A O 1
ATOM 738 N N . LYS A 1 87 ? -3.553 -4.539 17.926 1.00 95.19 87 LYS A N 1
ATOM 739 C CA . LYS A 1 87 ? -3.264 -5.857 18.512 1.00 95.19 87 LYS A CA 1
ATOM 740 C C . LYS A 1 87 ? -4.469 -6.426 19.255 1.00 95.19 87 LYS A C 1
ATOM 742 O O . LYS A 1 87 ? -4.779 -7.599 19.056 1.00 95.19 87 LYS A O 1
ATOM 747 N N . ILE A 1 88 ? -5.168 -5.604 20.042 1.00 94.44 88 ILE A N 1
ATOM 748 C CA . ILE A 1 88 ? -6.360 -6.020 20.800 1.00 94.44 88 ILE A CA 1
ATOM 749 C C . ILE A 1 88 ? -7.435 -6.571 19.854 1.00 94.44 88 ILE A C 1
ATOM 751 O O . ILE A 1 88 ? -7.972 -7.657 20.073 1.00 94.44 88 ILE A O 1
ATOM 755 N N . PHE A 1 89 ? -7.716 -5.860 18.759 1.00 93.81 89 PHE A N 1
ATOM 756 C C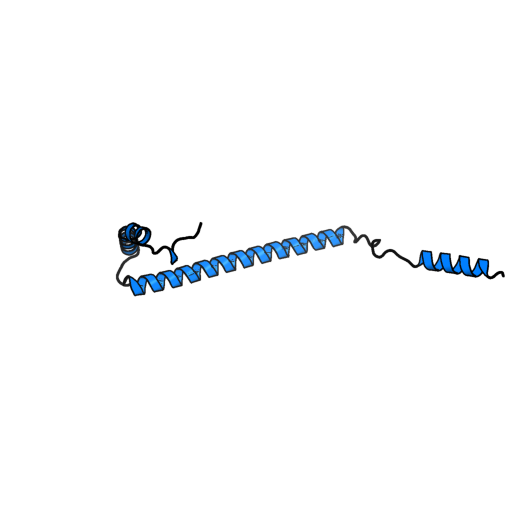A . PHE A 1 89 ? -8.783 -6.243 17.832 1.00 93.81 89 PHE A CA 1
ATOM 757 C C . PHE A 1 89 ? -8.346 -7.193 16.711 1.00 93.81 89 PHE A C 1
ATOM 759 O O . PHE A 1 89 ? -9.208 -7.749 16.028 1.00 93.81 89 PHE A O 1
ATOM 766 N N . ALA A 1 90 ? -7.044 -7.425 16.511 1.00 94.19 90 ALA A N 1
ATOM 767 C CA . ALA A 1 90 ? -6.537 -8.263 15.423 1.00 94.19 90 ALA A CA 1
ATOM 768 C C . ALA A 1 90 ? -7.143 -9.671 15.444 1.00 94.19 90 ALA A C 1
ATOM 770 O O . ALA A 1 90 ? -7.631 -10.142 14.413 1.00 94.19 90 ALA A O 1
ATOM 771 N N . ASN A 1 91 ? -7.147 -10.323 16.610 1.00 92.12 91 ASN A N 1
ATOM 772 C CA . ASN A 1 91 ? -7.693 -11.673 16.758 1.00 92.12 91 ASN A CA 1
ATOM 773 C C . ASN A 1 91 ? -9.193 -11.686 16.451 1.00 92.12 91 ASN A C 1
ATOM 775 O O . ASN A 1 91 ? -9.631 -12.418 15.567 1.00 92.12 91 ASN A O 1
ATOM 779 N N . TYR A 1 92 ? -9.952 -10.780 17.073 1.00 94.25 92 TYR A N 1
ATOM 780 C CA . TYR A 1 92 ? -11.392 -10.653 16.854 1.00 94.25 92 TYR A CA 1
ATOM 781 C C . TYR A 1 92 ? -11.748 -10.425 15.377 1.00 94.25 92 TYR A C 1
ATOM 783 O O . TYR A 1 92 ? -12.597 -11.120 14.819 1.00 94.25 92 TYR A O 1
ATOM 791 N N . ILE A 1 93 ? -11.070 -9.486 14.708 1.00 92.81 93 ILE A N 1
ATOM 792 C CA . ILE A 1 93 ? -11.311 -9.178 13.293 1.00 92.81 93 ILE A CA 1
ATOM 793 C C . ILE A 1 93 ? -10.961 -10.376 12.411 1.00 92.81 93 ILE A C 1
ATOM 795 O O . ILE A 1 93 ? -11.669 -10.638 11.440 1.00 92.81 93 ILE A O 1
ATOM 799 N N . ASN A 1 94 ? -9.875 -11.094 12.702 1.00 92.50 94 ASN A N 1
ATOM 800 C CA . ASN A 1 94 ? -9.465 -12.249 11.908 1.00 92.50 94 ASN A CA 1
ATOM 801 C C . ASN A 1 94 ? -10.413 -13.442 12.082 1.00 92.50 94 ASN A C 1
ATOM 803 O O . ASN A 1 94 ? -10.737 -14.085 11.084 1.00 92.50 94 ASN A O 1
ATOM 807 N N . GLU A 1 95 ? -10.905 -13.687 13.297 1.00 92.69 95 GLU A N 1
ATOM 808 C CA . GLU A 1 95 ? -11.875 -14.746 13.598 1.00 92.69 95 GLU A CA 1
ATOM 809 C C . GLU A 1 95 ? -13.256 -14.453 13.009 1.00 92.69 95 GLU A C 1
ATOM 811 O O . GLU A 1 95 ? -13.880 -15.323 12.400 1.00 92.69 95 GLU A O 1
ATOM 816 N N . LYS A 1 96 ? -13.739 -13.215 13.156 1.00 94.00 96 LYS A N 1
ATOM 817 C CA . LYS A 1 96 ? -15.068 -12.798 12.684 1.00 94.00 96 LYS A CA 1
ATOM 818 C C . LYS A 1 96 ? -15.088 -12.353 11.226 1.00 94.00 96 LYS A C 1
ATOM 820 O O . LYS A 1 96 ? -16.144 -11.966 10.727 1.00 94.00 96 LYS A O 1
ATOM 825 N N . LYS A 1 97 ? -13.951 -12.410 10.524 1.00 93.38 97 LYS A N 1
ATOM 826 C CA . LYS A 1 97 ? -13.843 -12.026 9.113 1.00 93.38 97 LYS A CA 1
ATOM 827 C C . LYS A 1 97 ? -14.801 -12.872 8.266 1.00 93.38 97 LYS A C 1
ATOM 829 O O . LYS A 1 97 ? -14.611 -14.086 8.196 1.00 93.38 97 LYS A O 1
ATOM 834 N N . PRO A 1 98 ? -15.784 -12.265 7.579 1.00 94.44 98 PRO A N 1
ATOM 835 C CA . PRO A 1 98 ? -16.656 -13.002 6.672 1.00 94.44 98 PRO A CA 1
ATOM 836 C C . PRO A 1 98 ? -15.859 -13.705 5.568 1.00 94.44 98 PRO A C 1
ATOM 838 O O . PRO A 1 98 ? -14.899 -13.135 5.045 1.00 94.44 98 PRO A O 1
ATOM 841 N N . ASP A 1 99 ? -16.299 -14.893 5.148 1.00 91.56 99 ASP A N 1
ATOM 842 C CA . ASP A 1 99 ? -15.584 -15.711 4.154 1.00 91.56 99 ASP A CA 1
ATOM 843 C C . ASP A 1 99 ? -15.365 -14.988 2.822 1.00 91.56 99 ASP A C 1
ATOM 845 O O . ASP A 1 99 ? -14.326 -15.155 2.187 1.00 91.56 99 ASP A O 1
ATOM 849 N N . LYS A 1 100 ? -16.280 -14.085 2.440 1.00 93.25 100 LYS A N 1
ATOM 850 C CA . LYS A 1 100 ? -16.127 -13.232 1.248 1.00 93.25 100 LYS A CA 1
ATOM 851 C C . LYS A 1 100 ? -14.862 -12.358 1.257 1.00 93.25 100 LYS A C 1
ATOM 853 O O . LYS A 1 100 ? -14.445 -11.904 0.196 1.00 93.25 100 LYS A O 1
ATOM 858 N N . PHE A 1 101 ? -14.273 -12.108 2.428 1.00 89.69 101 PHE A N 1
ATOM 859 C CA . PHE A 1 101 ? -13.047 -11.323 2.607 1.00 89.69 101 PHE A CA 1
ATOM 860 C C . PHE A 1 101 ? -11.842 -12.166 3.045 1.00 89.69 101 PHE A C 1
ATOM 862 O O . PHE A 1 101 ? -10.751 -11.619 3.228 1.00 89.69 101 PHE A O 1
ATOM 869 N N . LYS A 1 102 ? -12.009 -13.480 3.241 1.00 89.25 102 LYS A N 1
ATOM 870 C CA . LYS A 1 102 ? -10.882 -14.383 3.483 1.00 89.25 102 LYS A CA 1
ATOM 871 C C . LYS A 1 102 ? -10.115 -14.593 2.179 1.00 89.25 102 LYS A C 1
ATOM 873 O O . LYS A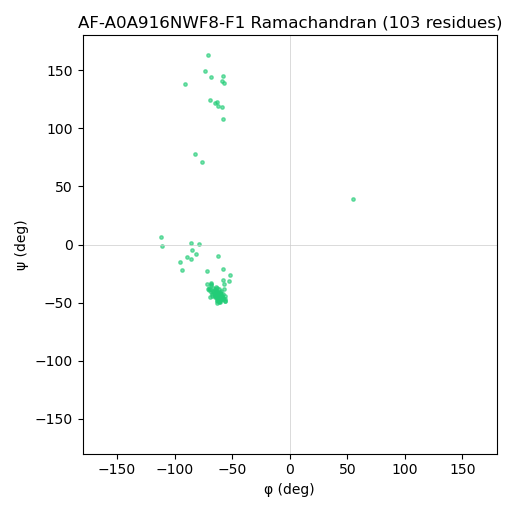 1 102 ? -10.672 -14.525 1.082 1.00 89.25 102 LYS A O 1
ATOM 878 N N . LYS A 1 103 ? -8.807 -14.816 2.299 1.00 85.19 103 LYS A N 1
ATOM 879 C CA . LYS A 1 103 ? -7.976 -15.164 1.148 1.00 85.19 103 LYS A CA 1
ATOM 880 C C . LYS A 1 103 ? -8.457 -16.527 0.647 1.00 85.19 103 LYS A C 1
ATOM 882 O O . LYS A 1 103 ? -8.481 -17.470 1.429 1.00 85.19 103 LYS A O 1
ATOM 887 N N . LYS A 1 104 ? -8.882 -16.607 -0.614 1.00 79.44 104 LYS A N 1
ATOM 888 C CA . LYS A 1 104 ? -9.117 -17.901 -1.260 1.00 79.44 104 LYS A CA 1
ATOM 889 C C . LYS A 1 104 ? -7.744 -18.544 -1.460 1.00 79.44 104 LYS A C 1
ATOM 891 O O . LYS A 1 104 ? -6.851 -17.860 -1.972 1.00 79.44 104 LYS A O 1
ATOM 896 N N . GLU A 1 105 ? -7.571 -19.756 -0.944 1.00 65.19 105 GLU A N 1
ATOM 897 C CA . GLU A 1 105 ? -6.389 -20.585 -1.215 1.00 65.19 105 GLU A CA 1
ATOM 898 C C . GLU A 1 105 ? -6.267 -20.896 -2.709 1.00 65.19 105 GLU A C 1
ATOM 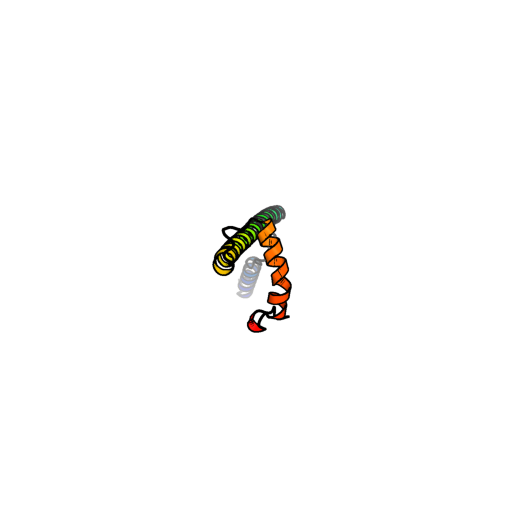900 O O . GLU A 1 105 ? -7.322 -21.016 -3.379 1.00 65.19 105 GLU A O 1
#

Secondary structure (DSSP, 8-state):
--HHHHHHHHHHHHHHH---GGG----HHHHHHHHHHHHHHHHHHHHHHHHHHHHHHHHHHHHHHHHHHHHHTGGG--HHHHHHHHHHHHHHHHHS--GGGSPP-

Sequence (105 aa):
MTNSKKKQKNISIVLKTRRNPMDKKRPISDLQKRIEQLEERKRQILRLAKERERKKRAHRLIQTGALAEKYFELEHLTIPEREELFKIFANYINEKKPDKFKKKE

Foldseek 3Di:
DDPVVVVVVVVVVVVVPPDPPPPPPDPVVVVVVVVVVVVVVVVVVVVVVVVVVVVVVVVVVVVVVVVCCVPVVCPPPDPVRVVVVCVVCVVVCVVPPPPVPDDDD

pLDDT: mean 84.41, std 16.73, range [50.59, 98.12]

Mean predicted aligned error: 13.11 Å

Solvent-accessible surface area (backbone atoms only — not comparable to full-atom values): 6298 Å² total; per-residue (Å²): 134,62,73,66,62,58,51,54,54,52,52,55,52,54,63,72,66,64,70,62,88,80,73,71,74,72,58,70,67,62,54,50,55,50,50,54,53,50,52,52,52,49,53,52,51,52,52,52,51,54,50,51,50,50,50,54,51,50,51,50,51,51,53,53,48,55,50,46,35,70,76,66,65,40,83,85,50,53,74,69,56,48,51,53,53,48,58,70,44,45,60,56,52,64,73,69,50,54,73,93,75,49,82,80,129

Organism: Geobacillus stearothermophilus (NCBI:txid1422)